Protein AF-F3GN43-F1 (afdb_monomer_lite)

Structure (mmCIF, N/CA/C/O backbone):
data_AF-F3GN43-F1
#
_entry.id   AF-F3GN43-F1
#
loop_
_atom_site.group_PDB
_atom_site.id
_atom_site.type_symbol
_atom_site.label_atom_id
_atom_site.label_alt_id
_atom_site.label_comp_id
_atom_site.label_asym_id
_atom_site.label_entity_id
_atom_site.label_seq_id
_atom_site.pdbx_PDB_ins_code
_atom_site.Cartn_x
_atom_site.Cartn_y
_atom_site.Cartn_z
_atom_site.occupancy
_atom_site.B_iso_or_equiv
_atom_site.auth_seq_id
_atom_site.auth_comp_id
_atom_site.auth_asym_id
_atom_site.auth_atom_id
_atom_site.pdbx_PDB_model_num
ATOM 1 N N . ARG A 1 1 ? 5.814 15.462 -29.608 1.00 68.94 1 ARG A N 1
ATOM 2 C CA . ARG A 1 1 ? 5.250 14.231 -29.012 1.00 68.94 1 ARG A CA 1
ATOM 3 C C . ARG A 1 1 ? 6.347 13.333 -28.411 1.00 68.94 1 ARG A C 1
ATOM 5 O O . ARG A 1 1 ? 6.025 12.584 -27.509 1.00 68.94 1 ARG A O 1
ATOM 12 N N . ASP A 1 2 ? 7.629 13.525 -28.759 1.00 80.19 2 ASP A N 1
ATOM 13 C CA . ASP A 1 2 ? 8.750 12.639 -28.351 1.00 80.19 2 ASP A CA 1
ATOM 14 C C . ASP A 1 2 ? 9.673 13.222 -27.263 1.00 80.19 2 ASP A C 1
ATOM 16 O O . ASP A 1 2 ? 10.888 13.035 -27.278 1.00 80.19 2 ASP A O 1
ATOM 20 N N . TRP A 1 3 ? 9.122 14.011 -26.337 1.00 91.31 3 TRP A N 1
ATOM 21 C CA . TRP A 1 3 ? 9.941 14.749 -25.367 1.00 91.31 3 TRP A CA 1
ATOM 22 C C . TRP A 1 3 ? 10.645 13.832 -24.353 1.00 91.31 3 TRP A C 1
ATOM 24 O O . TRP A 1 3 ? 11.788 14.104 -24.013 1.00 91.31 3 TRP A O 1
ATOM 34 N N . LEU A 1 4 ? 10.009 12.728 -23.945 1.00 86.44 4 LEU A N 1
ATOM 35 C CA . LEU A 1 4 ? 10.596 11.715 -23.055 1.00 86.44 4 LEU A CA 1
ATOM 36 C C . LEU A 1 4 ? 11.824 11.044 -23.682 1.00 86.44 4 LEU A C 1
ATOM 38 O O . LEU A 1 4 ? 12.844 10.873 -23.025 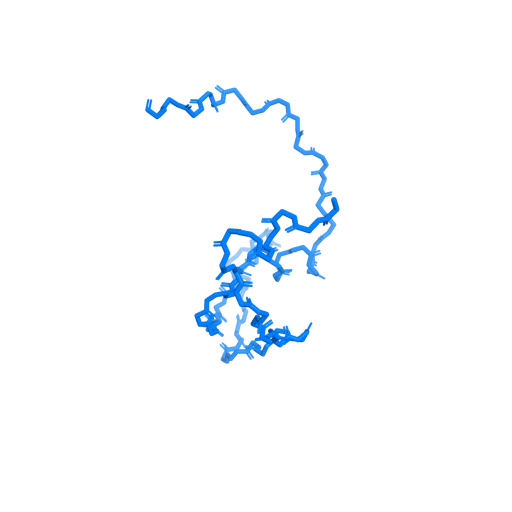1.00 86.44 4 LEU A O 1
ATOM 42 N N . VAL A 1 5 ? 11.743 10.741 -24.983 1.00 88.00 5 VAL A N 1
ATOM 43 C CA . VAL A 1 5 ? 12.852 10.155 -25.749 1.00 88.00 5 VAL A CA 1
ATOM 44 C C . VAL A 1 5 ? 14.010 11.146 -25.854 1.00 88.00 5 VAL A C 1
ATOM 46 O O . VAL A 1 5 ? 15.158 10.778 -25.634 1.00 88.00 5 VAL A O 1
ATOM 49 N N . ARG A 1 6 ? 13.723 12.430 -26.117 1.00 90.94 6 ARG A N 1
ATOM 50 C CA . ARG A 1 6 ? 14.752 13.489 -26.136 1.00 90.94 6 ARG A CA 1
ATOM 51 C C . ARG A 1 6 ? 15.378 13.754 -24.768 1.00 90.94 6 ARG A C 1
ATOM 53 O O . ARG A 1 6 ? 16.517 14.198 -24.714 1.00 90.94 6 ARG A O 1
ATOM 60 N N . ALA A 1 7 ? 14.644 13.493 -23.690 1.00 90.56 7 ALA A N 1
ATOM 61 C CA . ALA A 1 7 ? 15.152 13.567 -22.325 1.00 90.56 7 ALA A CA 1
ATOM 62 C C . ALA A 1 7 ? 15.975 12.326 -21.922 1.00 90.56 7 ALA A C 1
ATOM 64 O O . ALA A 1 7 ? 16.453 12.271 -20.794 1.00 90.56 7 ALA A O 1
ATOM 65 N N . GLY A 1 8 ? 16.142 11.339 -22.815 1.00 88.44 8 GLY A N 1
ATOM 66 C CA . GLY A 1 8 ? 16.902 10.119 -22.539 1.00 88.44 8 GLY A CA 1
ATOM 67 C C . GLY A 1 8 ? 16.228 9.187 -21.531 1.00 88.44 8 GLY A C 1
ATOM 68 O O . GLY A 1 8 ? 16.907 8.367 -20.923 1.00 88.44 8 GLY A O 1
ATOM 69 N N . MET A 1 9 ? 14.913 9.315 -21.319 1.00 89.19 9 MET A N 1
ATOM 70 C CA . MET A 1 9 ? 14.199 8.453 -20.379 1.00 89.19 9 MET A CA 1
ATOM 71 C C . MET A 1 9 ? 13.990 7.061 -20.977 1.00 89.19 9 MET A C 1
ATOM 73 O O . MET A 1 9 ? 13.362 6.911 -22.027 1.00 89.19 9 MET A O 1
ATOM 77 N N . GLU A 1 10 ? 14.484 6.042 -20.279 1.00 87.44 10 GLU A N 1
ATOM 78 C CA . GLU A 1 10 ? 14.271 4.642 -20.635 1.00 87.44 10 GLU A CA 1
ATOM 79 C C . GLU A 1 10 ? 12.926 4.127 -20.102 1.00 87.44 10 GLU A C 1
ATOM 81 O O . GLU A 1 10 ? 12.423 4.563 -19.065 1.00 87.44 10 GLU A O 1
ATOM 86 N N . HIS A 1 11 ? 12.324 3.173 -20.817 1.00 82.88 11 HIS A N 1
ATOM 87 C CA . HIS A 1 11 ? 11.127 2.491 -20.331 1.00 82.88 11 HIS A CA 1
ATOM 88 C C . HIS A 1 11 ? 11.491 1.477 -19.246 1.00 82.88 11 HIS A C 1
ATOM 90 O O . HIS A 1 11 ? 12.049 0.416 -19.528 1.00 82.88 11 HIS A O 1
ATOM 96 N N . GLU A 1 12 ? 11.076 1.756 -18.017 1.00 84.19 12 GLU A N 1
ATOM 97 C CA . GLU A 1 12 ? 11.147 0.796 -16.921 1.00 84.19 12 GLU A CA 1
ATOM 98 C C . GLU A 1 12 ? 9.876 -0.056 -16.834 1.00 84.19 12 GLU A C 1
ATOM 100 O O . GLU A 1 12 ? 8.758 0.406 -17.075 1.00 84.19 12 GLU A O 1
ATOM 105 N N . ARG A 1 13 ? 10.035 -1.323 -16.442 1.00 87.19 13 ARG A N 1
ATOM 106 C CA . ARG A 1 13 ? 8.904 -2.208 -16.140 1.00 87.19 13 ARG A CA 1
ATOM 107 C C . ARG A 1 13 ? 8.561 -2.102 -14.660 1.00 87.19 13 ARG A C 1
ATOM 109 O O . ARG A 1 13 ? 9.447 -2.195 -13.816 1.00 87.19 13 ARG A O 1
ATO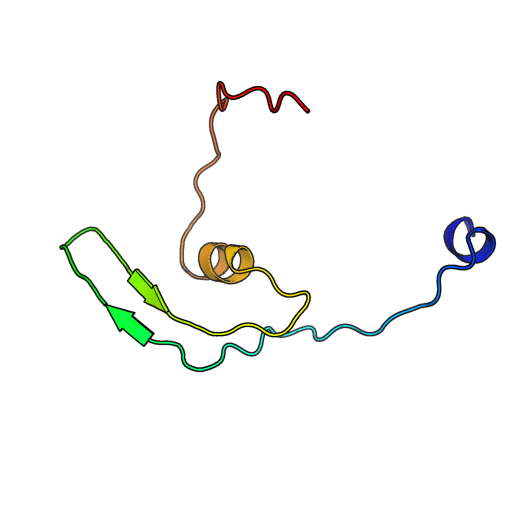M 116 N N . ARG A 1 14 ? 7.270 -1.987 -14.339 1.00 88.56 14 ARG A N 1
ATOM 117 C CA . ARG A 1 14 ? 6.763 -2.043 -12.961 1.00 88.56 14 ARG A CA 1
ATOM 118 C C . ARG A 1 14 ? 5.761 -3.173 -12.787 1.00 88.56 14 ARG A C 1
ATOM 120 O O . ARG A 1 14 ? 5.001 -3.496 -13.698 1.00 88.56 14 ARG A O 1
ATOM 127 N N . ILE A 1 15 ? 5.765 -3.764 -11.596 1.00 87.88 15 ILE A N 1
ATOM 128 C CA . ILE A 1 15 ? 4.750 -4.730 -11.180 1.00 87.88 15 ILE A CA 1
ATOM 129 C C . ILE A 1 15 ? 3.377 -4.050 -11.116 1.00 87.88 15 ILE A C 1
ATOM 131 O O . ILE A 1 15 ? 3.251 -2.939 -10.610 1.00 87.88 15 ILE A O 1
ATOM 135 N N . LEU A 1 16 ? 2.345 -4.715 -11.640 1.00 90.62 16 LEU A N 1
ATOM 136 C CA . LEU A 1 16 ? 0.980 -4.167 -11.665 1.00 90.62 16 LEU A CA 1
ATOM 137 C C . LEU A 1 16 ? 0.182 -4.493 -10.401 1.00 90.62 16 LEU A C 1
ATOM 139 O O . LEU A 1 16 ? -0.787 -3.814 -10.080 1.00 90.62 16 LEU A O 1
ATOM 143 N N . ARG A 1 17 ? 0.577 -5.551 -9.692 1.00 91.56 17 ARG A N 1
ATOM 144 C CA . ARG A 1 17 ? -0.024 -5.962 -8.423 1.00 91.56 17 ARG A CA 1
ATOM 145 C C . ARG A 1 17 ? 0.969 -5.692 -7.312 1.00 91.56 17 ARG A C 1
ATOM 147 O O . ARG A 1 17 ? 2.150 -5.976 -7.488 1.00 91.56 17 ARG A O 1
ATOM 154 N N . LEU A 1 18 ? 0.479 -5.192 -6.184 1.00 92.56 18 LEU A N 1
ATOM 155 C CA . LEU A 1 18 ? 1.282 -4.938 -4.995 1.00 92.56 18 LEU A CA 1
ATOM 156 C C . LEU A 1 18 ? 1.434 -6.234 -4.177 1.00 92.56 18 LEU A C 1
ATOM 158 O O . LEU A 1 18 ? 0.436 -6.716 -3.639 1.00 92.56 18 LEU A O 1
ATOM 162 N N . PRO A 1 19 ? 2.638 -6.826 -4.067 1.00 93.19 19 PRO A N 1
ATOM 163 C CA . PRO A 1 19 ? 2.853 -7.974 -3.200 1.00 93.19 19 PRO A CA 1
ATOM 164 C C . PRO A 1 19 ? 3.021 -7.490 -1.757 1.00 93.19 19 PRO A C 1
ATOM 166 O O . PRO A 1 19 ? 4.052 -6.928 -1.391 1.00 93.19 19 PRO A O 1
ATOM 169 N N . ILE A 1 20 ? 1.994 -7.706 -0.940 1.00 95.25 20 ILE A N 1
ATOM 170 C CA . ILE A 1 20 ? 2.004 -7.341 0.478 1.00 95.25 20 ILE A CA 1
ATOM 171 C C . ILE A 1 20 ? 2.623 -8.495 1.262 1.00 95.25 20 ILE A C 1
ATOM 173 O O . ILE A 1 20 ? 2.084 -9.602 1.280 1.00 95.25 20 ILE A O 1
ATOM 177 N N . GLY A 1 21 ? 3.765 -8.254 1.898 1.00 95.38 21 GLY A N 1
ATOM 178 C CA . GLY A 1 21 ? 4.414 -9.237 2.759 1.00 95.38 21 GLY A CA 1
ATOM 179 C C . GLY A 1 21 ? 3.994 -9.077 4.216 1.00 95.38 21 GLY A C 1
ATOM 180 O O . GLY A 1 21 ? 3.861 -7.952 4.690 1.00 95.38 21 GLY A O 1
ATOM 181 N N . ARG A 1 22 ? 3.866 -10.199 4.940 1.00 96.25 22 ARG A N 1
ATOM 182 C CA . ARG A 1 22 ? 3.652 -10.237 6.402 1.00 96.25 22 ARG A CA 1
ATOM 183 C C . ARG A 1 22 ? 2.523 -9.316 6.890 1.00 96.25 22 ARG A C 1
ATOM 185 O O . ARG A 1 22 ? 2.708 -8.610 7.871 1.00 96.25 22 ARG A O 1
ATOM 192 N N . LEU A 1 23 ? 1.389 -9.309 6.189 1.00 96.00 23 LEU A N 1
ATOM 193 C CA . LEU A 1 23 ? 0.233 -8.520 6.603 1.00 96.00 23 LEU A CA 1
ATOM 194 C C . LEU A 1 23 ? -0.364 -9.098 7.892 1.00 96.00 23 LEU A C 1
ATOM 196 O O . LEU A 1 23 ? -0.847 -10.231 7.890 1.00 96.00 23 LEU A O 1
ATOM 200 N N . THR A 1 24 ? -0.361 -8.307 8.956 1.00 97.31 24 THR A N 1
ATOM 201 C CA . THR A 1 24 ? -1.098 -8.558 10.197 1.00 97.31 24 THR A CA 1
ATOM 202 C C . THR A 1 24 ? -1.950 -7.338 10.535 1.00 97.31 24 THR A C 1
ATOM 204 O O . THR A 1 24 ? -1.656 -6.213 10.116 1.00 97.31 24 THR A O 1
ATOM 207 N N . TRP A 1 25 ? -3.045 -7.563 11.258 1.00 96.69 25 TRP A N 1
ATOM 208 C CA . TRP A 1 25 ? -3.952 -6.500 11.673 1.00 96.69 25 TRP A CA 1
ATOM 209 C C . TRP A 1 25 ? -4.468 -6.734 13.083 1.00 96.69 25 TRP A C 1
ATOM 211 O O . TRP A 1 25 ? -4.676 -7.874 13.505 1.00 96.69 25 TRP A O 1
ATOM 221 N N . HIS A 1 26 ? -4.702 -5.635 13.789 1.00 97.19 26 HIS A N 1
ATOM 222 C CA . HIS A 1 26 ? -5.220 -5.637 15.149 1.00 97.19 26 HIS A CA 1
ATOM 223 C C . HIS A 1 26 ? -6.184 -4.465 15.342 1.00 97.19 26 HIS A C 1
ATOM 225 O O . HIS A 1 26 ? -6.035 -3.419 14.709 1.00 97.19 26 HIS A O 1
ATOM 231 N N . TYR A 1 27 ? -7.144 -4.644 16.247 1.00 96.62 27 TYR A N 1
ATOM 232 C CA . TYR A 1 27 ? -8.039 -3.589 16.715 1.00 96.62 27 TYR A CA 1
ATOM 233 C C . TYR A 1 27 ? -7.669 -3.246 18.160 1.00 96.62 27 TYR A C 1
ATOM 235 O O . TYR A 1 27 ? -8.206 -3.872 19.076 1.00 96.62 27 TYR A O 1
ATOM 243 N N . PRO A 1 28 ? -6.693 -2.345 18.392 1.00 96.94 28 PRO A N 1
ATOM 244 C CA . PRO A 1 28 ? -6.339 -1.930 19.749 1.00 96.94 28 PRO A CA 1
ATOM 245 C C . PRO A 1 28 ? -7.514 -1.250 20.469 1.00 96.94 28 PRO A C 1
ATOM 247 O O . PRO A 1 28 ? -7.628 -1.364 21.686 1.00 96.94 28 PRO A O 1
ATOM 250 N N . GLU A 1 29 ? -8.404 -0.604 19.713 1.00 97.50 29 GLU A N 1
ATOM 251 C CA . GLU A 1 29 ? -9.653 0.006 20.174 1.00 97.50 29 GLU A CA 1
ATOM 252 C C . GLU A 1 29 ? -10.766 -0.280 19.153 1.00 97.50 29 GLU A C 1
ATOM 254 O O . GLU A 1 29 ? -10.500 -0.742 18.040 1.00 97.50 29 GLU A O 1
ATOM 259 N N . SER A 1 30 ? -12.027 -0.031 19.516 1.00 95.31 30 SER A N 1
ATOM 260 C CA . SER A 1 30 ? -13.187 -0.381 18.678 1.00 95.31 30 SER A CA 1
ATOM 261 C C . SER A 1 30 ? -13.236 0.331 17.323 1.00 95.31 30 SER A C 1
ATOM 263 O O . SER A 1 30 ? -13.874 -0.163 16.396 1.00 95.31 30 SER A O 1
ATOM 265 N N . ASP A 1 31 ? -12.590 1.485 17.210 1.00 94.38 31 ASP A N 1
ATOM 266 C CA . ASP A 1 31 ? -12.583 2.377 16.050 1.00 94.38 31 ASP A CA 1
ATOM 267 C C . ASP A 1 31 ? -11.185 2.554 15.437 1.00 94.38 31 ASP A C 1
ATOM 269 O O . ASP A 1 31 ? -11.018 3.298 14.470 1.00 94.38 31 ASP A O 1
ATOM 273 N N . ILE A 1 32 ? -10.183 1.833 15.948 1.00 95.12 32 ILE A N 1
ATOM 274 C CA . ILE A 1 32 ? -8.805 1.901 15.461 1.00 95.12 32 ILE A CA 1
ATOM 275 C C . ILE A 1 32 ? -8.444 0.579 14.791 1.00 95.12 32 ILE A C 1
ATOM 277 O O . ILE A 1 32 ? -8.408 -0.465 15.434 1.00 95.12 32 ILE A O 1
ATOM 281 N N . LEU A 1 33 ? -8.110 0.633 13.501 1.00 95.00 33 LEU A N 1
ATOM 282 C CA . LEU A 1 33 ? -7.510 -0.477 12.761 1.00 95.00 33 LEU A CA 1
ATOM 283 C C . LEU A 1 33 ? -6.002 -0.237 12.618 1.00 95.00 33 LEU A C 1
ATOM 285 O O . LEU A 1 33 ? -5.578 0.668 11.898 1.00 95.00 33 LEU A O 1
ATOM 289 N N . GLN A 1 34 ? -5.191 -1.071 13.268 1.00 96.12 34 GLN A N 1
ATOM 290 C CA . GLN A 1 34 ? -3.739 -1.087 13.093 1.00 96.12 34 GLN A CA 1
ATOM 291 C C . GLN A 1 34 ? -3.350 -2.132 12.046 1.00 96.12 34 GLN A C 1
ATOM 293 O O . GLN A 1 34 ? -3.768 -3.288 12.131 1.00 96.12 34 GLN A O 1
ATOM 298 N N . LEU A 1 35 ? -2.515 -1.731 11.084 1.00 96.25 35 LEU A N 1
ATOM 299 C CA . LEU A 1 35 ? -1.991 -2.588 10.023 1.00 96.25 35 LEU A CA 1
ATOM 300 C C . LEU A 1 35 ? -0.467 -2.633 10.092 1.00 96.25 35 LEU A C 1
ATOM 302 O O . LEU A 1 35 ? 0.190 -1.593 10.123 1.00 96.25 35 LEU A O 1
ATOM 306 N N . GLU A 1 36 ? 0.094 -3.833 10.035 1.00 97.44 36 GLU A N 1
ATOM 307 C CA . GLU A 1 36 ? 1.532 -4.058 9.931 1.00 97.44 36 GLU A CA 1
ATOM 308 C C . GLU A 1 36 ? 1.801 -4.894 8.683 1.00 97.44 36 GLU A C 1
ATOM 310 O O . GLU A 1 36 ? 1.146 -5.903 8.434 1.00 97.44 36 GLU A O 1
ATOM 315 N N . PHE A 1 37 ? 2.731 -4.446 7.846 1.00 97.00 37 PHE A N 1
ATOM 316 C CA . PHE A 1 37 ? 3.056 -5.102 6.583 1.00 97.00 37 PHE A CA 1
ATOM 317 C C . PHE A 1 37 ? 4.417 -4.634 6.072 1.00 97.00 37 PHE A C 1
ATOM 319 O O . PHE A 1 37 ? 4.975 -3.635 6.527 1.00 97.00 37 PHE A O 1
ATOM 326 N N . VAL A 1 38 ? 4.945 -5.344 5.078 1.00 96.94 38 VAL A N 1
ATOM 327 C CA . VAL A 1 38 ? 6.171 -4.975 4.367 1.00 96.94 38 VAL A CA 1
ATOM 328 C C . VAL A 1 38 ? 5.887 -4.808 2.887 1.00 96.94 38 VAL A C 1
ATOM 330 O O . VAL A 1 38 ? 5.272 -5.674 2.261 1.00 96.94 38 VAL A O 1
ATOM 333 N N . LEU A 1 39 ? 6.375 -3.697 2.336 1.00 95.56 39 LEU A N 1
ATOM 334 C CA . LEU A 1 39 ? 6.268 -3.375 0.921 1.00 95.56 39 LEU A CA 1
ATOM 335 C C . LEU A 1 39 ? 7.643 -3.415 0.244 1.00 95.56 39 LEU A C 1
ATOM 337 O O . LEU A 1 39 ? 8.644 -3.051 0.866 1.00 95.56 39 LEU A O 1
ATOM 341 N N . PRO A 1 40 ? 7.706 -3.814 -1.037 1.00 93.25 40 PRO A N 1
ATOM 342 C CA . PRO A 1 40 ? 8.911 -3.650 -1.833 1.00 93.25 40 PRO A CA 1
ATOM 343 C C . PRO A 1 40 ? 9.285 -2.169 -2.002 1.00 93.25 40 PRO A C 1
ATOM 345 O O . PRO A 1 40 ? 8.408 -1.298 -1.955 1.00 93.25 40 PRO A O 1
ATOM 348 N N . PRO A 1 41 ? 10.562 -1.871 -2.297 1.00 91.31 41 PRO A N 1
ATOM 349 C CA . PRO A 1 41 ? 10.977 -0.533 -2.699 1.00 91.31 41 PRO A CA 1
ATOM 350 C C . PRO A 1 41 ? 10.127 0.004 -3.860 1.00 91.31 41 PRO A C 1
ATOM 352 O O . PRO A 1 41 ? 9.765 -0.733 -4.778 1.00 91.31 41 PRO A O 1
ATOM 355 N N . GLY A 1 42 ? 9.804 1.298 -3.817 1.00 90.94 42 GLY A N 1
ATOM 356 C CA . GLY A 1 42 ? 9.000 1.961 -4.850 1.00 90.94 42 GLY A CA 1
ATOM 357 C C . GLY A 1 42 ? 7.485 1.746 -4.739 1.00 90.94 42 GLY A C 1
ATOM 358 O O . GLY A 1 42 ? 6.749 2.222 -5.604 1.00 90.94 42 GLY A O 1
ATOM 359 N N . CYS A 1 43 ? 7.012 1.066 -3.690 1.00 93.50 43 CYS A N 1
ATOM 360 C CA . CYS A 1 43 ? 5.593 0.911 -3.371 1.00 93.50 43 CYS A CA 1
ATOM 361 C C . CYS A 1 43 ? 5.189 1.777 -2.168 1.00 93.50 43 CYS A C 1
ATOM 363 O O . CYS A 1 43 ? 5.990 2.002 -1.264 1.00 93.50 43 CYS A O 1
ATOM 365 N N . PHE A 1 44 ? 3.933 2.229 -2.133 1.00 94.06 44 PHE A N 1
ATOM 366 C CA . PHE A 1 44 ? 3.434 3.146 -1.103 1.00 94.06 44 PHE A CA 1
ATOM 367 C C . PHE A 1 44 ? 2.322 2.516 -0.264 1.00 94.06 44 PHE A C 1
ATOM 369 O O . PHE A 1 44 ? 1.392 1.917 -0.804 1.00 94.06 44 PHE A O 1
ATOM 376 N N . ALA A 1 45 ? 2.380 2.735 1.053 1.00 93.88 45 ALA A N 1
ATOM 377 C CA . ALA A 1 45 ? 1.352 2.304 2.004 1.00 93.88 45 ALA A CA 1
ATOM 378 C C . ALA A 1 45 ? -0.034 2.893 1.694 1.00 93.88 45 ALA A C 1
ATOM 380 O O . ALA A 1 45 ? -1.050 2.247 1.931 1.00 93.88 45 ALA A O 1
ATOM 381 N N . THR A 1 46 ? -0.084 4.088 1.101 1.00 93.44 46 THR A N 1
ATOM 382 C CA . THR A 1 46 ? -1.332 4.767 0.725 1.00 93.44 46 THR A CA 1
ATOM 383 C C . THR A 1 46 ? -2.173 3.976 -0.272 1.00 93.44 46 THR A C 1
ATOM 385 O O . THR A 1 46 ? -3.394 4.097 -0.251 1.00 93.44 46 THR A O 1
ATOM 388 N N . VAL A 1 47 ? -1.555 3.132 -1.109 1.00 92.62 47 VAL A N 1
ATOM 389 C CA . VAL A 1 47 ? -2.298 2.235 -2.004 1.00 92.62 47 VAL A CA 1
ATOM 390 C C . VAL A 1 47 ? -3.129 1.251 -1.188 1.00 92.62 47 VAL A C 1
ATOM 392 O O . VAL A 1 47 ? -4.290 1.058 -1.505 1.00 92.62 47 VAL A O 1
ATOM 395 N N . LEU A 1 48 ? -2.586 0.687 -0.104 1.00 92.44 48 LEU A N 1
ATOM 396 C CA . LEU A 1 48 ? -3.350 -0.224 0.752 1.00 92.44 48 LEU A CA 1
ATOM 397 C C . LEU A 1 48 ? -4.520 0.466 1.429 1.00 92.44 48 LEU A C 1
ATOM 399 O O . LEU A 1 48 ? -5.619 -0.074 1.427 1.00 92.44 48 LEU A O 1
ATOM 403 N N . VAL A 1 49 ? -4.295 1.668 1.956 1.00 91.44 49 VAL A N 1
ATOM 404 C CA . VAL A 1 49 ? -5.362 2.454 2.583 1.00 91.44 49 VAL A CA 1
ATOM 405 C C . VAL A 1 49 ? -6.484 2.713 1.576 1.00 91.44 49 VAL A C 1
ATOM 407 O O . VAL A 1 49 ? -7.640 2.453 1.881 1.00 91.44 49 VAL A O 1
ATOM 410 N N . ARG A 1 50 ? -6.150 3.126 0.347 1.00 90.88 50 ARG A N 1
ATOM 411 C CA . ARG A 1 50 ? -7.144 3.378 -0.706 1.00 90.88 50 ARG A CA 1
ATOM 412 C C . ARG A 1 50 ? -7.976 2.144 -1.072 1.00 90.88 50 ARG A C 1
ATOM 414 O O . ARG A 1 50 ? -9.125 2.297 -1.455 1.00 90.88 50 ARG A O 1
ATOM 421 N N . GLU A 1 51 ? -7.399 0.946 -1.009 1.00 91.81 51 GLU A N 1
ATOM 422 C CA . GLU A 1 51 ? -8.120 -0.292 -1.343 1.00 91.81 51 GLU A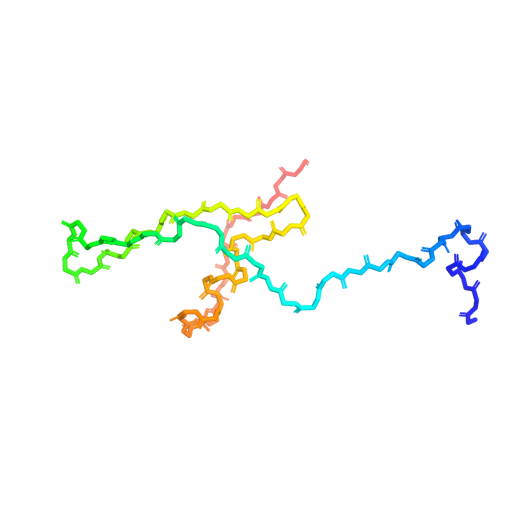 CA 1
ATOM 423 C C . GLU A 1 51 ? -8.928 -0.852 -0.159 1.00 91.81 51 GLU A C 1
ATOM 425 O O . GLU A 1 51 ? -9.830 -1.659 -0.367 1.00 91.81 51 GLU A O 1
ATOM 430 N N . LEU A 1 52 ? -8.605 -0.460 1.078 1.00 91.19 52 LEU A N 1
ATOM 431 C CA . LEU A 1 52 ? -9.275 -0.951 2.287 1.00 91.19 52 LEU A CA 1
ATOM 432 C C . LEU A 1 52 ? -10.427 -0.060 2.752 1.00 91.19 52 LEU A C 1
ATOM 434 O O . LEU A 1 52 ? -11.335 -0.559 3.415 1.00 91.19 52 LEU A O 1
ATOM 438 N N . ILE A 1 53 ? -10.379 1.239 2.454 1.00 89.56 53 ILE A N 1
ATOM 439 C CA . ILE A 1 53 ? -11.374 2.206 2.917 1.00 89.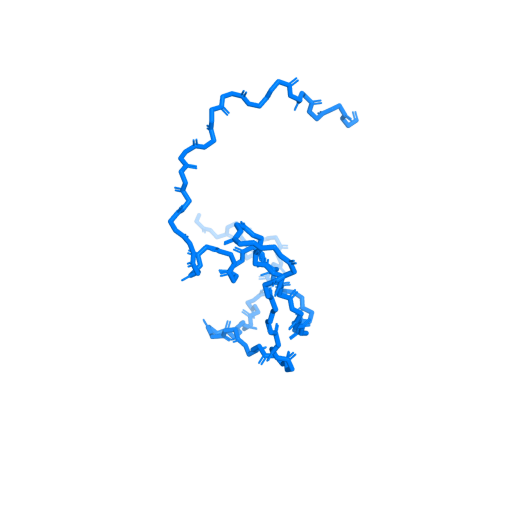56 53 ILE A CA 1
ATOM 440 C C . ILE A 1 53 ? -11.813 3.147 1.800 1.00 89.56 53 ILE A C 1
ATOM 442 O O . ILE A 1 53 ? -11.018 3.559 0.954 1.00 89.56 53 ILE A O 1
ATOM 446 N N . ASP A 1 54 ? -13.077 3.559 1.862 1.00 89.88 54 ASP A N 1
ATOM 447 C CA . ASP A 1 54 ? -13.569 4.659 1.046 1.00 89.88 54 ASP A CA 1
ATOM 448 C C . ASP A 1 54 ? -12.978 5.971 1.566 1.00 89.88 54 ASP A C 1
ATOM 450 O O . ASP A 1 54 ? -13.260 6.425 2.678 1.00 89.88 54 ASP A O 1
ATOM 454 N N . LEU A 1 55 ? -12.124 6.585 0.750 1.00 83.00 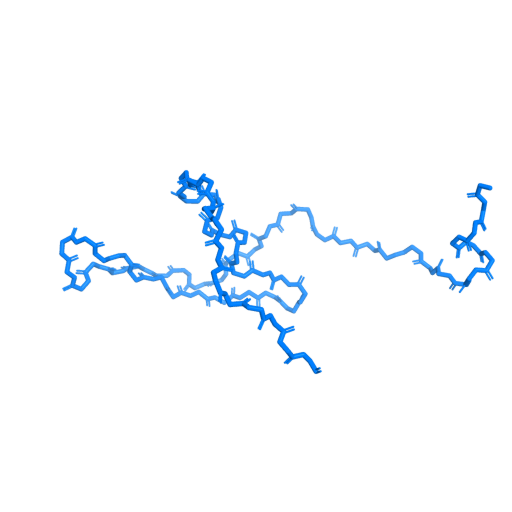55 LEU A N 1
ATOM 455 C CA . LEU A 1 55 ? -11.543 7.878 1.075 1.00 83.00 55 LEU A CA 1
ATOM 456 C C . LEU A 1 55 ? -12.580 8.977 0.852 1.00 83.00 55 LEU A C 1
ATOM 458 O O . LEU A 1 55 ? -13.043 9.214 -0.264 1.00 83.00 55 LEU A O 1
ATOM 462 N N . VAL A 1 56 ? -12.907 9.683 1.928 1.00 83.31 56 VAL A N 1
ATOM 463 C CA . VAL A 1 56 ? -13.748 10.879 1.878 1.00 83.31 56 VAL A CA 1
ATOM 464 C C . VAL A 1 56 ? -12.906 12.043 1.336 1.00 83.31 56 VAL A C 1
ATOM 466 O O . VAL A 1 56 ? -11.713 12.119 1.653 1.00 83.31 56 VAL A O 1
ATOM 469 N N . PRO A 1 57 ? -13.470 12.958 0.524 1.00 76.56 57 PRO A N 1
ATOM 470 C CA . PRO A 1 57 ? -12.740 14.125 0.053 1.00 76.56 57 PRO A CA 1
ATOM 471 C C . PRO A 1 57 ? -12.107 14.888 1.217 1.00 76.56 57 PRO A C 1
ATOM 473 O O . PRO A 1 57 ? -12.786 15.270 2.171 1.00 76.56 57 PRO A O 1
ATOM 476 N N . VAL A 1 58 ? -10.803 15.128 1.117 1.00 68.06 58 VAL A N 1
ATOM 477 C CA . VAL A 1 58 ? -10.106 16.051 2.009 1.00 68.06 58 VAL A CA 1
ATOM 478 C C . VAL A 1 58 ? -10.676 17.451 1.758 1.00 68.06 58 VAL A C 1
ATOM 480 O O . VAL A 1 58 ? -10.621 17.960 0.637 1.00 68.06 58 VAL A O 1
ATOM 483 N N . GLY A 1 59 ? -11.274 18.054 2.793 1.00 68.19 59 GLY A N 1
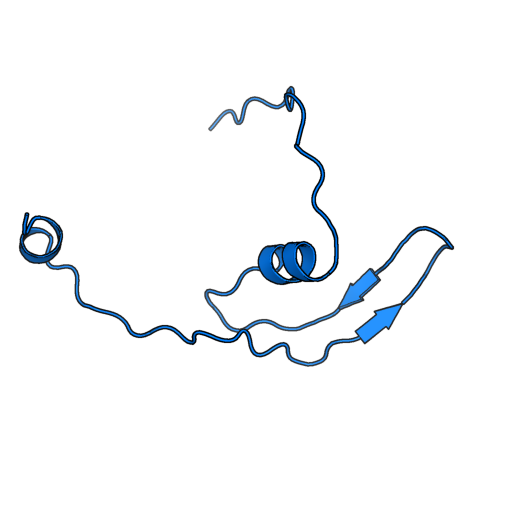ATOM 484 C CA . GLY A 1 59 ? -11.564 19.491 2.822 1.00 68.19 59 GLY A CA 1
ATOM 485 C C . GLY A 1 59 ? -10.267 20.309 2.774 1.00 68.19 59 GLY A C 1
ATOM 486 O O . GLY A 1 59 ? -9.181 19.744 2.737 1.00 68.19 59 GLY A O 1
ATOM 487 N N . GLN A 1 60 ? -10.338 21.641 2.765 1.00 63.94 60 GLN A N 1
ATOM 488 C CA . GLN A 1 60 ? -9.121 22.463 2.759 1.00 63.94 60 GLN A CA 1
ATOM 489 C C . GLN A 1 60 ? -8.232 22.127 3.968 1.00 63.94 60 GLN A C 1
ATOM 491 O O . GLN A 1 60 ? -8.613 22.358 5.111 1.00 63.94 60 GLN A O 1
ATOM 496 N N . THR A 1 61 ? -7.053 21.560 3.715 1.00 62.47 61 THR A N 1
ATOM 497 C CA . THR A 1 61 ? -6.038 21.354 4.746 1.00 62.47 61 THR A CA 1
ATOM 498 C C . THR A 1 61 ? -5.320 22.685 4.953 1.00 62.47 61 THR A C 1
ATOM 500 O O . THR A 1 61 ? -4.563 23.110 4.084 1.00 62.47 61 THR A O 1
ATOM 503 N N . ASP A 1 62 ? -5.527 23.337 6.098 1.00 63.34 62 ASP A N 1
ATOM 504 C CA . ASP A 1 62 ? -4.913 24.629 6.482 1.00 63.34 62 ASP A CA 1
ATOM 505 C C . ASP A 1 62 ? -3.382 24.572 6.692 1.00 63.34 62 ASP A C 1
ATOM 507 O O . ASP A 1 62 ? -2.768 25.444 7.303 1.00 63.34 62 ASP A O 1
ATOM 511 N N . SER A 1 63 ? -2.722 23.524 6.207 1.00 68.12 63 SER A N 1
ATOM 512 C CA . SER A 1 63 ? -1.277 23.358 6.306 1.00 68.12 63 SER A CA 1
ATOM 513 C C . SER A 1 63 ? -0.653 23.701 4.964 1.00 68.12 63 SER A C 1
ATOM 515 O O . SER A 1 63 ? -0.512 22.842 4.093 1.00 68.12 63 SER A O 1
ATOM 517 N N . SER A 1 64 ? -0.280 24.968 4.781 1.00 61.19 64 SER A N 1
ATOM 518 C CA . SER A 1 64 ? 0.628 25.321 3.696 1.00 61.19 64 SER A CA 1
ATOM 519 C C . SER A 1 64 ? 1.942 24.566 3.914 1.00 61.19 64 SER A C 1
ATOM 521 O O . SER A 1 64 ? 2.616 24.721 4.932 1.00 61.19 64 SER A O 1
ATOM 523 N N . CYS A 1 65 ? 2.300 23.689 2.975 1.00 55.09 65 CYS A N 1
ATOM 524 C CA . CYS A 1 65 ? 3.640 23.122 2.927 1.00 55.09 65 CYS A CA 1
ATOM 525 C C . CYS A 1 65 ? 4.611 24.265 2.621 1.00 55.09 65 CYS A C 1
ATOM 527 O O . CYS A 1 65 ? 4.751 24.671 1.468 1.00 55.09 65 CYS A O 1
ATOM 529 N N . VAL A 1 66 ? 5.240 24.812 3.658 1.00 50.50 66 VAL A N 1
ATOM 530 C CA . VAL A 1 66 ? 6.372 25.722 3.498 1.00 50.50 66 VAL A CA 1
ATOM 531 C C . VAL A 1 66 ? 7.597 24.839 3.270 1.00 50.50 66 VAL A C 1
ATOM 533 O O . VAL A 1 66 ? 8.037 24.150 4.189 1.00 50.50 66 VAL A O 1
ATOM 536 N N . PHE A 1 67 ? 8.064 24.789 2.022 1.00 48.81 67 PHE A N 1
ATOM 537 C CA . PHE A 1 67 ? 9.374 24.240 1.668 1.00 48.81 67 PHE A CA 1
ATOM 538 C C . PHE A 1 67 ? 10.438 25.329 1.780 1.00 48.81 67 PHE A C 1
ATOM 540 O O . PHE A 1 67 ? 10.126 26.484 1.405 1.00 48.81 67 PHE A O 1
#

pLDDT: mean 86.82, std 12.25, range [48.81, 97.5]

Organism: NCBI:txid629263

InterPro domains:
  IPR020103 Pseudouridine synthase, catalytic domain superfamily [SSF55120] (4-54)
  IPR042214 Pseudouridine synthase, TruD, catalytic domain [G3DSA:3.30.2350.20] (17-52)
  IPR043165 Pseudouridine synthase, TruD, insertion domain superfamily [G3DSA:3.30.2340.10] (2-16)
  IPR050170 tRNA pseudouridine synthase D [PTHR47811] (3-60)

Secondary structure (DSSP, 8-state):
--HHHHTT-------SS---EEEEEEEEETTEEEEEEE--TT--HHHHHHHHS-PPPP---------

Radius of gyration: 18.13 Å; chains: 1; bounding box: 31×36×49 Å

Sequence (67 aa):
RDWLVRAGMEHERRILRLPIGRLTWHYPESDILQLEFVLPPGCFATVLVRELIDLVPVGQTDSSCVF

Foldseek 3Di:
DCVCVVVVHDDDDDDPDWDWAPWDWDPPDPPDIDIDTDGDPPDDPVVVVVVPDDDDDDDDDPDDPDD